Protein AF-A0A0R3WKI4-F1 (afdb_monomer)

Structure (mmCIF, N/CA/C/O backbone):
data_AF-A0A0R3WKI4-F1
#
_entry.id   AF-A0A0R3WKI4-F1
#
loop_
_atom_site.group_PDB
_atom_site.id
_atom_site.type_symbol
_atom_site.label_atom_id
_atom_site.label_alt_id
_atom_site.label_comp_id
_atom_site.label_asym_id
_atom_site.label_entity_id
_atom_site.label_seq_id
_atom_site.pdbx_PDB_ins_code
_atom_site.Cartn_x
_atom_site.Cartn_y
_atom_site.Cartn_z
_atom_site.occupancy
_atom_site.B_iso_or_equiv
_atom_site.auth_seq_id
_atom_site.auth_comp_id
_atom_site.auth_asym_id
_atom_site.auth_atom_id
_atom_site.pdbx_PDB_model_num
ATOM 1 N N . MET A 1 1 ? 12.499 4.761 34.530 1.00 41.19 1 MET A N 1
ATOM 2 C CA . MET A 1 1 ? 12.159 3.428 33.984 1.00 41.19 1 MET A CA 1
ATOM 3 C C . MET A 1 1 ? 11.761 3.543 32.509 1.00 41.19 1 MET A C 1
ATOM 5 O O . MET A 1 1 ? 10.596 3.392 32.180 1.00 41.19 1 MET A O 1
ATOM 9 N N . THR A 1 2 ? 12.726 3.794 31.623 1.00 44.88 2 THR A N 1
ATOM 10 C CA . THR A 1 2 ? 12.622 3.5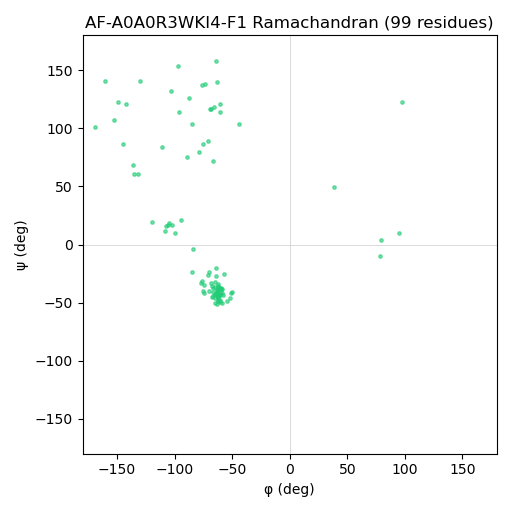41 30.173 1.00 44.88 2 THR A CA 1
ATOM 11 C C . THR A 1 2 ? 14.010 3.111 29.718 1.00 44.88 2 THR A C 1
ATOM 13 O O . THR A 1 2 ? 14.866 3.928 29.392 1.00 44.88 2 THR A O 1
ATOM 16 N N . THR A 1 3 ? 14.290 1.817 29.838 1.00 47.28 3 THR A N 1
ATOM 17 C CA . THR A 1 3 ? 15.514 1.220 29.307 1.00 47.28 3 THR A CA 1
ATOM 18 C C . THR A 1 3 ? 15.356 1.103 27.796 1.00 47.28 3 THR A C 1
ATOM 20 O O . THR A 1 3 ? 14.902 0.071 27.296 1.00 47.28 3 THR A O 1
ATOM 23 N N . ASP A 1 4 ? 15.701 2.169 27.076 1.00 45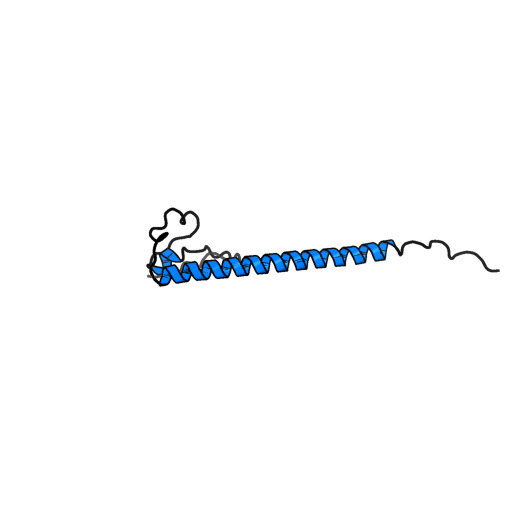.34 4 ASP A N 1
ATOM 24 C CA . ASP A 1 4 ? 15.888 2.106 25.630 1.00 45.34 4 ASP A CA 1
ATOM 25 C C . ASP A 1 4 ? 17.163 1.313 25.358 1.00 45.34 4 ASP A C 1
ATOM 27 O O . ASP A 1 4 ? 18.283 1.816 25.304 1.00 45.34 4 ASP A O 1
ATOM 31 N N . THR A 1 5 ? 16.953 0.009 25.243 1.00 54.75 5 THR A N 1
ATOM 32 C CA . THR A 1 5 ? 17.896 -0.990 24.763 1.00 54.75 5 THR A CA 1
ATOM 33 C C . THR A 1 5 ? 18.174 -0.749 23.278 1.00 54.75 5 THR A C 1
ATOM 35 O O . THR A 1 5 ? 17.759 -1.507 22.409 1.00 54.75 5 THR A O 1
ATOM 38 N N . ASN A 1 6 ? 18.913 0.317 22.973 1.00 52.69 6 ASN A N 1
ATOM 39 C CA . ASN A 1 6 ? 19.647 0.440 21.717 1.00 52.69 6 ASN A CA 1
ATOM 40 C C . ASN A 1 6 ? 21.039 -0.171 21.909 1.00 52.69 6 ASN A C 1
ATOM 42 O O . ASN A 1 6 ? 22.034 0.526 22.073 1.00 52.69 6 ASN A O 1
ATOM 46 N N . PHE A 1 7 ? 21.081 -1.503 21.924 1.00 56.31 7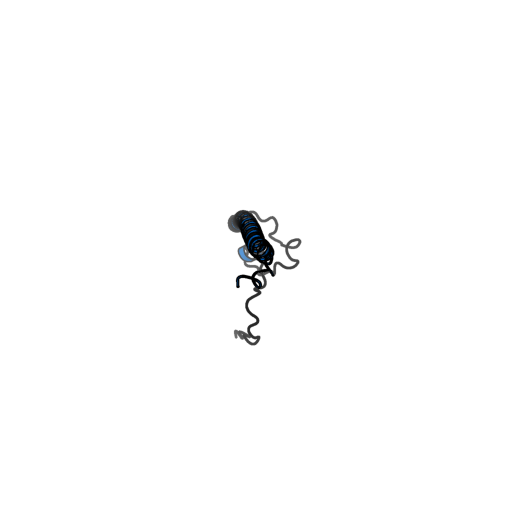 PHE A N 1
ATOM 47 C CA . PHE A 1 7 ? 22.307 -2.300 21.865 1.00 56.31 7 PHE A CA 1
ATOM 48 C C . PHE A 1 7 ? 22.108 -3.454 20.867 1.00 56.31 7 PHE A C 1
ATOM 50 O O . PHE A 1 7 ? 22.111 -4.625 21.233 1.00 56.31 7 PHE A O 1
ATOM 57 N N . TYR A 1 8 ? 21.847 -3.127 19.596 1.00 60.38 8 TYR A N 1
ATOM 58 C CA . TYR A 1 8 ? 22.066 -4.056 18.480 1.00 60.38 8 TYR A CA 1
ATOM 59 C C . TYR A 1 8 ? 22.433 -3.260 17.214 1.00 60.38 8 TYR A C 1
ATOM 61 O O . TYR A 1 8 ? 21.669 -2.371 16.832 1.00 60.38 8 TYR A O 1
ATOM 69 N N . PRO A 1 9 ? 23.591 -3.528 16.585 1.00 62.16 9 PRO A N 1
ATOM 70 C CA . PRO A 1 9 ? 24.228 -2.614 15.647 1.00 62.16 9 PRO A CA 1
ATOM 71 C C . PRO A 1 9 ? 23.705 -2.808 14.216 1.00 62.16 9 PRO A C 1
ATOM 73 O O . PRO A 1 9 ? 23.695 -3.912 13.679 1.00 62.16 9 PRO A O 1
ATOM 76 N N . ASP A 1 10 ? 23.238 -1.719 13.614 1.00 60.62 10 ASP A N 1
ATOM 77 C CA . ASP A 1 10 ? 23.637 -1.230 12.285 1.00 60.62 10 ASP A CA 1
ATOM 78 C C . ASP A 1 10 ? 23.912 -2.225 11.140 1.00 60.62 10 ASP A C 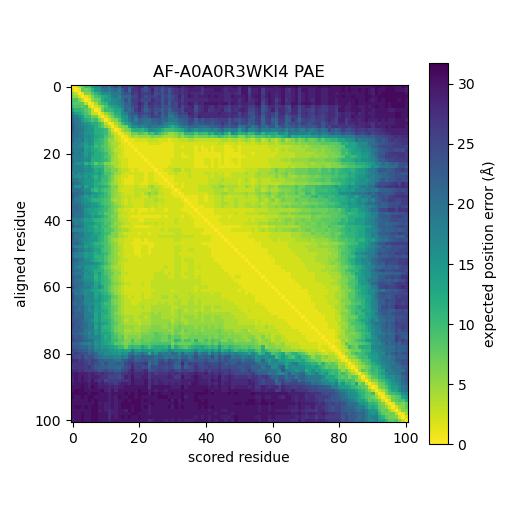1
ATOM 80 O O . ASP A 1 10 ? 24.839 -2.066 10.348 1.00 60.62 10 ASP A O 1
ATOM 84 N N . LEU A 1 11 ? 22.996 -3.168 10.920 1.00 67.19 11 LEU A N 1
ATOM 85 C CA . LEU A 1 11 ? 22.670 -3.605 9.561 1.00 67.19 11 LEU A CA 1
ATOM 86 C C . LEU A 1 11 ? 21.621 -2.641 9.006 1.00 67.19 11 LEU A C 1
ATOM 88 O O . LEU A 1 11 ? 20.451 -2.689 9.390 1.00 67.19 11 LEU A O 1
ATOM 92 N N . VAL A 1 12 ? 22.048 -1.738 8.127 1.00 58.69 12 VAL A N 1
ATOM 93 C CA . VAL A 1 12 ? 21.230 -0.690 7.506 1.00 58.69 12 VAL A CA 1
ATOM 94 C C . VAL A 1 12 ? 19.863 -1.224 7.038 1.00 58.69 12 VAL A C 1
ATOM 96 O O . VAL A 1 12 ? 19.711 -1.844 5.989 1.00 58.69 12 VAL A O 1
ATOM 99 N N . GLY A 1 13 ? 18.829 -0.908 7.820 1.00 65.44 13 GLY A N 1
ATOM 100 C CA . GLY A 1 13 ? 17.622 -0.287 7.281 1.00 65.44 13 GLY A CA 1
ATOM 101 C C . GLY A 1 13 ? 16.425 -1.156 6.892 1.00 65.44 13 GLY A C 1
ATOM 102 O O . GLY A 1 13 ? 15.477 -0.596 6.341 1.00 65.44 13 GLY A O 1
ATOM 103 N N . VAL A 1 14 ? 16.354 -2.457 7.195 1.00 65.94 14 VAL A N 1
ATOM 104 C CA . VAL A 1 14 ? 15.097 -3.210 6.977 1.00 65.94 14 VAL A CA 1
ATOM 105 C C . VAL A 1 14 ? 14.115 -2.918 8.113 1.00 65.94 14 VAL A C 1
ATOM 107 O O . VAL A 1 14 ? 13.946 -3.694 9.057 1.00 65.94 14 VAL A O 1
ATOM 110 N N . ARG A 1 15 ? 13.442 -1.763 8.044 1.00 79.25 15 ARG A N 1
ATOM 111 C CA . ARG A 1 15 ? 12.363 -1.450 8.986 1.00 79.25 15 ARG A CA 1
ATOM 112 C C . ARG A 1 15 ? 11.267 -2.501 8.853 1.00 79.25 15 ARG A C 1
ATOM 114 O O . ARG A 1 15 ? 10.669 -2.656 7.793 1.00 79.25 15 ARG A O 1
ATOM 121 N N . LYS A 1 16 ? 10.974 -3.202 9.950 1.00 84.31 16 LYS A N 1
ATOM 122 C CA . LYS A 1 16 ? 9.847 -4.138 10.023 1.00 84.31 16 LYS A CA 1
ATOM 123 C C . LYS A 1 16 ? 8.536 -3.337 9.895 1.00 84.31 16 LYS A C 1
ATOM 125 O O . LYS A 1 16 ? 8.275 -2.470 10.732 1.00 84.31 16 LYS A O 1
ATOM 130 N N . PRO A 1 17 ? 7.708 -3.565 8.861 1.00 92.31 17 PRO A N 1
ATOM 131 C CA . PRO A 1 17 ? 6.506 -2.764 8.663 1.00 92.31 17 PRO A CA 1
ATOM 132 C C . PRO A 1 17 ? 5.408 -3.111 9.680 1.00 92.31 17 PRO A C 1
ATOM 134 O O . PRO A 1 17 ? 5.137 -4.280 9.976 1.00 92.31 17 PRO A O 1
ATOM 137 N N . LYS A 1 18 ? 4.744 -2.071 10.194 1.00 95.00 18 LYS A N 1
ATOM 138 C CA . LYS A 1 18 ? 3.597 -2.172 11.110 1.00 95.00 18 LYS A CA 1
ATOM 139 C C . LYS A 1 18 ? 2.284 -2.049 10.329 1.00 95.00 18 LYS A C 1
ATOM 141 O O . LYS A 1 18 ? 2.240 -1.424 9.270 1.00 95.00 18 LYS A O 1
ATOM 146 N N . CYS A 1 19 ? 1.203 -2.622 10.846 1.00 96.25 19 CYS A N 1
ATOM 147 C CA . CYS A 1 19 ? -0.125 -2.514 10.256 1.00 96.25 19 CYS A CA 1
ATOM 148 C C . CYS A 1 19 ? -0.664 -1.085 10.394 1.00 96.25 19 CYS A C 1
ATOM 150 O O . CYS A 1 19 ? -0.890 -0.601 11.503 1.00 96.25 19 CYS A O 1
ATOM 152 N N . ALA A 1 20 ? -0.895 -0.416 9.262 1.00 96.31 20 ALA A N 1
ATOM 153 C CA . ALA A 1 20 ? -1.413 0.951 9.243 1.00 96.31 20 ALA A CA 1
ATOM 154 C C . ALA A 1 20 ? -2.820 1.053 9.858 1.00 96.31 20 ALA A C 1
ATOM 156 O O . ALA A 1 20 ? -3.073 1.983 10.615 1.00 96.31 20 ALA A O 1
ATOM 157 N N . ARG A 1 21 ? -3.695 0.069 9.599 1.00 97.19 21 ARG A N 1
ATOM 158 C CA . ARG A 1 21 ? -5.057 0.032 10.158 1.00 97.19 21 ARG A CA 1
ATOM 159 C C . ARG A 1 21 ? -5.039 -0.075 11.682 1.00 97.19 21 ARG A C 1
ATOM 161 O O . ARG A 1 21 ? -5.633 0.762 12.339 1.00 97.19 21 ARG A O 1
ATOM 168 N N . CYS A 1 22 ? -4.296 -1.025 12.256 1.00 97.38 22 CYS A N 1
ATOM 169 C CA . CYS A 1 22 ? -4.173 -1.130 13.717 1.00 97.38 22 CYS A CA 1
ATOM 170 C C . CYS A 1 22 ? -3.606 0.141 14.345 1.00 97.38 22 CYS A C 1
ATOM 172 O O . CYS A 1 22 ? -4.135 0.608 15.350 1.00 97.38 22 CYS A O 1
ATOM 174 N N . ARG A 1 23 ? -2.585 0.736 13.714 1.00 97.31 23 ARG A N 1
ATOM 175 C CA . ARG A 1 23 ? -1.967 1.968 14.210 1.00 97.31 23 ARG A CA 1
ATOM 176 C C . ARG A 1 23 ? -2.962 3.130 14.274 1.00 97.31 23 ARG A C 1
ATOM 178 O O . ARG A 1 23 ? -2.905 3.893 15.228 1.00 97.31 23 ARG A O 1
ATOM 185 N N . ASN A 1 24 ? -3.882 3.240 13.314 1.00 97.44 24 ASN A N 1
ATOM 186 C CA . ASN A 1 24 ? -4.934 4.265 13.331 1.00 97.44 24 ASN A CA 1
ATOM 187 C C . ASN A 1 24 ? -5.911 4.113 14.512 1.00 97.44 24 ASN A C 1
ATOM 189 O O . ASN A 1 24 ? -6.573 5.078 14.871 1.00 97.44 24 ASN A O 1
ATOM 193 N N . HIS A 1 25 ? -5.988 2.925 15.115 1.00 97.88 25 HIS A N 1
ATOM 194 C CA . HIS A 1 25 ? -6.815 2.627 16.288 1.00 97.88 25 HIS A CA 1
ATOM 195 C C . HIS A 1 25 ? -5.989 2.483 17.579 1.00 97.88 25 HIS A C 1
ATOM 197 O O . HIS A 1 25 ? -6.457 1.898 18.549 1.00 97.88 25 HIS A O 1
ATOM 203 N N . GLY A 1 26 ? -4.742 2.969 17.591 1.00 96.81 26 GLY A N 1
ATOM 204 C CA . GLY A 1 26 ? -3.875 2.951 18.776 1.00 96.81 26 GLY A CA 1
ATOM 205 C C . GLY A 1 26 ? -3.195 1.609 19.073 1.00 96.81 26 GLY A C 1
ATOM 206 O O . GLY A 1 26 ? -2.468 1.500 20.055 1.00 96.81 26 GLY A O 1
ATOM 207 N N . ILE A 1 27 ? -3.368 0.593 18.223 1.00 96.00 27 ILE A N 1
ATOM 208 C CA . ILE A 1 27 ? -2.792 -0.744 18.425 1.00 96.00 27 ILE A CA 1
ATOM 209 C C . ILE A 1 27 ? -1.577 -0.940 17.518 1.00 96.00 27 ILE A C 1
ATOM 211 O O . ILE A 1 27 ? -1.623 -0.719 16.306 1.00 96.00 27 ILE A O 1
ATOM 215 N N . ILE A 1 28 ? -0.472 -1.422 18.082 1.00 94.62 28 ILE A N 1
ATOM 216 C CA . ILE A 1 28 ? 0.731 -1.743 17.313 1.00 94.62 28 ILE A CA 1
ATOM 217 C C . ILE A 1 28 ? 0.730 -3.233 16.979 1.00 94.62 28 ILE A C 1
ATOM 219 O O . ILE A 1 28 ? 0.880 -4.078 17.853 1.00 94.62 28 ILE A O 1
ATOM 223 N N . ALA A 1 29 ? 0.608 -3.553 15.692 1.00 94.50 29 ALA A N 1
ATOM 224 C CA . ALA A 1 29 ? 0.729 -4.916 15.183 1.00 94.50 29 ALA A CA 1
ATOM 225 C C . ALA A 1 29 ? 1.704 -4.961 14.004 1.00 94.50 29 ALA A C 1
ATOM 227 O O . ALA A 1 29 ? 1.710 -4.066 13.155 1.00 94.50 29 ALA A O 1
ATOM 228 N N . TRP A 1 30 ? 2.521 -6.007 13.920 1.00 94.56 30 TRP A N 1
ATOM 229 C CA . TRP A 1 30 ? 3.403 -6.247 12.776 1.00 94.56 30 TRP A CA 1
ATOM 230 C C . TRP A 1 30 ? 2.596 -6.783 11.596 1.00 94.56 30 TRP A C 1
ATOM 232 O O . TRP A 1 30 ? 1.744 -7.639 11.782 1.00 94.56 30 TRP A O 1
ATOM 242 N N . ILE A 1 31 ? 2.845 -6.311 10.370 1.00 94.00 31 ILE A N 1
ATOM 243 C CA . ILE A 1 31 ? 2.019 -6.713 9.212 1.00 94.00 31 ILE A CA 1
ATOM 244 C C . ILE A 1 31 ? 2.255 -8.180 8.795 1.00 94.00 31 ILE A C 1
ATOM 246 O O . ILE A 1 31 ? 1.365 -8.812 8.218 1.00 94.00 31 ILE A O 1
ATOM 250 N N . LYS A 1 32 ? 3.443 -8.736 9.084 1.00 93.38 32 LYS A N 1
ATOM 251 C CA . LYS A 1 32 ? 3.817 -10.111 8.717 1.00 93.38 32 LYS A C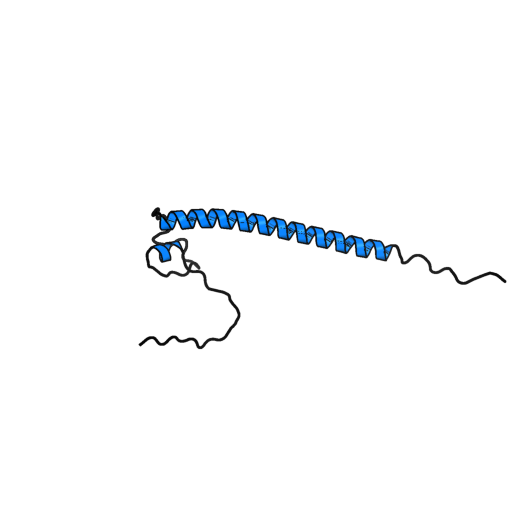A 1
ATOM 252 C C . LYS A 1 32 ? 2.851 -11.096 9.391 1.00 93.38 32 LYS A C 1
ATOM 254 O O . LYS A 1 32 ? 2.810 -11.176 10.610 1.00 93.38 32 LYS A O 1
ATOM 259 N N . GLY A 1 33 ? 2.049 -11.809 8.595 1.00 93.25 33 GLY A N 1
ATOM 260 C CA . GLY A 1 33 ? 1.032 -12.760 9.077 1.00 93.25 33 GLY A CA 1
ATOM 261 C C . GLY A 1 33 ? -0.277 -12.137 9.590 1.00 93.25 33 GLY A C 1
ATOM 262 O O . GLY A 1 33 ? -1.261 -12.846 9.770 1.00 93.25 33 GLY A O 1
ATOM 263 N N . HIS A 1 34 ? -0.341 -10.815 9.752 1.00 95.12 34 HIS A N 1
ATOM 264 C CA . HIS A 1 34 ? -1.447 -10.137 10.432 1.00 95.12 34 HIS A CA 1
ATOM 265 C C . HIS A 1 34 ? -2.664 -9.831 9.542 1.00 95.12 34 HIS A C 1
ATOM 267 O O . HIS A 1 34 ? -3.775 -9.717 10.047 1.00 95.12 34 HIS A O 1
ATOM 273 N N . LYS A 1 35 ? -2.500 -9.727 8.213 1.00 91.75 35 LYS A N 1
ATOM 274 C CA . LYS A 1 35 ? -3.557 -9.252 7.288 1.00 91.75 35 LYS A CA 1
ATOM 275 C C . LYS A 1 35 ? -4.917 -9.948 7.464 1.00 91.75 35 LYS A C 1
ATOM 277 O O . LYS A 1 35 ? -5.945 -9.283 7.384 1.00 91.75 35 LYS A O 1
ATOM 282 N N . ARG A 1 36 ? -4.936 -11.270 7.675 1.00 94.69 36 ARG A N 1
ATOM 283 C CA . ARG A 1 36 ? -6.179 -12.058 7.808 1.00 94.69 36 ARG A CA 1
ATOM 284 C C . ARG A 1 36 ? -6.849 -11.896 9.174 1.00 94.69 36 ARG A C 1
ATOM 286 O O . ARG A 1 36 ? -8.073 -11.895 9.222 1.00 94.69 36 ARG A O 1
ATOM 293 N N . PHE A 1 37 ? -6.051 -11.706 10.223 1.00 95.19 37 PHE A N 1
ATOM 294 C CA . PHE A 1 37 ? -6.472 -11.624 11.627 1.00 95.19 37 PHE A CA 1
ATOM 295 C C . PHE A 1 37 ? -6.578 -10.179 12.137 1.00 95.19 37 PHE A C 1
ATOM 297 O O . PHE A 1 37 ? -6.687 -9.935 13.335 1.00 95.19 37 PHE A O 1
ATOM 304 N N . CYS A 1 38 ? -6.486 -9.194 11.243 1.00 96.25 38 CYS A N 1
ATOM 305 C CA . CYS A 1 38 ? -6.580 -7.793 11.615 1.00 96.25 38 CYS A CA 1
ATOM 306 C C . CYS A 1 38 ? -8.008 -7.473 12.073 1.00 96.25 38 CYS A C 1
ATOM 308 O O . CYS A 1 38 ? -8.933 -7.510 11.264 1.00 96.25 38 CYS A O 1
ATOM 310 N N . ALA A 1 39 ? -8.168 -7.083 13.339 1.00 96.38 39 ALA A N 1
ATOM 311 C CA . ALA A 1 39 ? -9.455 -6.658 13.899 1.00 96.38 39 ALA A CA 1
ATOM 312 C C . ALA A 1 39 ? -10.089 -5.481 13.129 1.00 96.38 39 ALA A C 1
ATOM 314 O O . ALA A 1 39 ? -11.304 -5.328 13.102 1.00 96.38 39 ALA A O 1
ATOM 315 N N . PHE A 1 40 ? -9.267 -4.673 12.450 1.00 97.12 40 PHE A N 1
ATOM 316 C CA . PHE A 1 40 ? -9.695 -3.493 11.693 1.00 97.12 40 PHE A CA 1
ATOM 317 C C . PHE A 1 40 ? -9.628 -3.688 10.174 1.00 97.12 40 PHE A C 1
ATOM 319 O O . PHE A 1 40 ? -9.644 -2.702 9.429 1.00 97.12 40 PHE A O 1
ATOM 326 N N . ARG A 1 41 ? -9.522 -4.938 9.695 1.00 95.44 41 ARG A N 1
ATOM 327 C CA . ARG A 1 41 ? -9.402 -5.271 8.262 1.00 95.44 41 ARG A CA 1
ATOM 328 C C . ARG A 1 41 ? -10.489 -4.603 7.425 1.00 95.44 41 ARG A C 1
ATOM 330 O O . ARG A 1 41 ? -10.177 -4.043 6.378 1.00 95.44 41 ARG A O 1
ATOM 337 N N . ASP A 1 42 ? -11.709 -4.605 7.952 1.00 95.94 42 ASP A N 1
ATOM 338 C CA . ASP A 1 42 ? -12.915 -4.141 7.267 1.00 95.94 42 ASP A CA 1
ATOM 339 C C . ASP A 1 42 ? -13.430 -2.799 7.837 1.00 95.94 42 ASP A C 1
ATOM 341 O O . ASP A 1 42 ? -14.517 -2.340 7.496 1.00 95.94 42 ASP A O 1
ATOM 345 N N . CYS A 1 43 ? -12.631 -2.125 8.679 1.00 97.38 43 CYS A N 1
ATOM 346 C CA . CYS A 1 43 ? -12.971 -0.812 9.231 1.00 97.38 43 CYS A CA 1
ATOM 347 C C . CYS A 1 43 ? -13.087 0.258 8.128 1.00 97.38 43 CYS A C 1
ATOM 349 O O . CYS A 1 43 ? -12.252 0.306 7.214 1.00 97.38 43 CYS A O 1
ATOM 351 N N . ARG A 1 44 ? -14.094 1.135 8.259 1.00 97.50 44 ARG A N 1
ATOM 352 C CA . ARG A 1 44 ? -14.433 2.224 7.325 1.00 97.50 44 ARG A CA 1
ATOM 353 C C . ARG A 1 44 ? -14.375 3.628 7.947 1.00 97.50 44 ARG A C 1
ATOM 355 O O . ARG A 1 44 ? -14.970 4.549 7.404 1.00 97.50 44 ARG A O 1
ATOM 362 N N . CYS A 1 45 ? -13.680 3.812 9.073 1.00 98.19 45 CYS A N 1
ATOM 363 C CA . CYS A 1 45 ? -13.446 5.161 9.598 1.00 98.19 45 CYS A CA 1
ATOM 364 C C . CYS A 1 45 ? -12.583 5.985 8.627 1.00 98.19 45 CYS A C 1
ATOM 366 O O . CYS A 1 45 ? -11.815 5.420 7.841 1.00 98.19 45 CYS A O 1
ATOM 368 N N . GLU A 1 46 ? -12.656 7.312 8.719 1.00 97.94 46 GLU A N 1
ATOM 369 C CA . GLU A 1 46 ? -11.947 8.235 7.820 1.00 97.94 46 GLU A CA 1
ATOM 370 C C . GLU A 1 46 ? -10.446 7.927 7.722 1.00 97.94 46 GLU A C 1
ATOM 372 O O . GLU A 1 46 ? -9.899 7.785 6.630 1.00 97.94 46 GLU A O 1
ATOM 377 N N . GLN A 1 47 ? -9.786 7.697 8.862 1.00 97.56 47 GLN A N 1
ATOM 378 C CA . GLN A 1 47 ? -8.359 7.364 8.914 1.00 97.56 47 GLN A CA 1
ATOM 379 C C . GLN A 1 47 ? -8.026 6.073 8.147 1.00 97.56 47 GLN A C 1
ATOM 381 O O . GLN A 1 47 ? -6.994 5.979 7.478 1.00 97.56 47 GLN A O 1
ATOM 386 N N . CYS A 1 48 ? -8.886 5.055 8.229 1.00 97.75 48 CYS A N 1
ATOM 387 C CA . CYS A 1 48 ? -8.704 3.793 7.512 1.00 97.75 48 CYS A CA 1
ATOM 388 C C . CYS A 1 48 ? -9.013 3.924 6.015 1.00 97.75 48 CYS A C 1
ATOM 390 O O . CYS A 1 48 ? -8.309 3.312 5.210 1.00 97.75 48 CYS A O 1
ATOM 392 N N . LEU A 1 49 ? -9.991 4.748 5.627 1.00 97.94 49 LEU A N 1
ATOM 393 C CA . LEU A 1 49 ? -10.258 5.064 4.220 1.00 97.94 49 LEU A CA 1
ATOM 394 C C . LEU A 1 49 ? -9.066 5.785 3.571 1.00 97.94 49 LEU A C 1
ATOM 396 O O . LEU A 1 49 ? -8.636 5.396 2.486 1.00 97.94 49 LEU A O 1
ATOM 400 N N . LEU A 1 50 ? -8.444 6.736 4.276 1.00 97.50 50 LEU A N 1
ATOM 401 C CA . LEU A 1 50 ? -7.223 7.411 3.813 1.00 97.50 50 LEU A CA 1
ATOM 402 C C . LEU A 1 50 ? -6.058 6.436 3.583 1.00 97.50 50 LEU A C 1
ATOM 404 O O . LEU A 1 50 ? -5.280 6.601 2.642 1.00 97.50 50 LEU A O 1
ATOM 408 N N . VAL A 1 51 ? -5.917 5.406 4.424 1.00 96.56 51 VAL A N 1
ATOM 409 C CA . VAL A 1 51 ? -4.901 4.357 4.228 1.00 96.56 51 VAL A CA 1
ATOM 410 C C . VAL A 1 51 ? -5.169 3.559 2.954 1.00 96.56 51 VAL A C 1
ATOM 412 O O . VAL A 1 51 ? -4.221 3.277 2.222 1.00 96.56 51 VAL A O 1
ATOM 415 N N . VAL A 1 52 ? -6.428 3.204 2.682 1.00 96.69 52 VAL A N 1
ATOM 416 C CA . VAL A 1 52 ? -6.808 2.476 1.461 1.00 96.69 52 VAL A CA 1
ATOM 417 C C . VAL A 1 52 ? -6.484 3.303 0.223 1.00 96.69 52 VAL A C 1
ATOM 419 O O . VAL A 1 52 ? -5.815 2.805 -0.682 1.00 96.69 52 VAL A O 1
ATOM 422 N N . GLU A 1 53 ? -6.879 4.574 0.213 1.00 97.81 53 GLU A N 1
ATOM 423 C CA . GLU A 1 53 ? -6.633 5.441 -0.937 1.00 97.81 53 GLU A CA 1
ATOM 424 C C . GLU A 1 53 ? -5.133 5.667 -1.165 1.00 97.81 53 GLU A C 1
ATOM 426 O O . GLU A 1 53 ? -4.629 5.520 -2.280 1.00 97.81 53 GLU A O 1
ATOM 431 N N . ARG A 1 54 ? -4.366 5.890 -0.091 1.00 97.94 54 ARG A N 1
ATOM 432 C CA . ARG A 1 54 ? -2.902 5.977 -0.173 1.00 97.94 54 ARG A CA 1
ATOM 433 C C . ARG A 1 54 ? -2.283 4.708 -0.760 1.00 97.94 54 ARG A C 1
ATOM 435 O O . ARG A 1 54 ? -1.383 4.803 -1.589 1.00 97.94 54 ARG A O 1
ATOM 442 N N . GLN A 1 55 ? -2.737 3.526 -0.343 1.00 96.56 55 GLN A N 1
ATOM 443 C CA . GLN A 1 55 ? -2.235 2.255 -0.875 1.00 96.56 55 GLN A CA 1
ATOM 444 C C . GLN A 1 55 ? -2.534 2.104 -2.368 1.00 96.56 55 GLN A C 1
ATOM 446 O O . GLN A 1 55 ? -1.665 1.641 -3.106 1.00 96.56 55 GLN A O 1
ATOM 451 N N . ARG A 1 56 ? -3.716 2.538 -2.821 1.00 98.19 56 ARG A N 1
ATOM 452 C CA . ARG A 1 56 ? -4.089 2.552 -4.241 1.00 98.19 56 ARG A CA 1
ATOM 453 C C . ARG A 1 56 ? -3.137 3.430 -5.056 1.00 98.19 56 ARG A C 1
ATOM 455 O O . ARG A 1 56 ? -2.583 2.968 -6.053 1.00 98.19 56 ARG A O 1
ATOM 462 N N . ILE A 1 57 ? -2.894 4.658 -4.596 1.00 98.12 57 ILE A N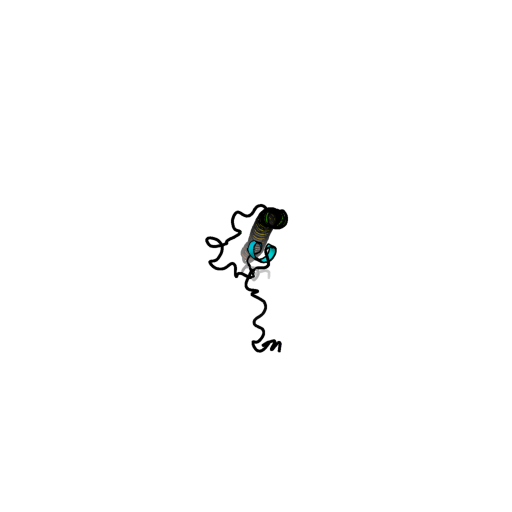 1
ATOM 463 C CA . ILE A 1 57 ? -1.978 5.604 -5.250 1.00 98.12 57 ILE A CA 1
ATOM 464 C C . ILE A 1 57 ? -0.550 5.046 -5.275 1.00 98.12 57 ILE A C 1
ATOM 466 O O . ILE A 1 57 ? 0.082 5.016 -6.330 1.00 98.12 57 ILE A O 1
ATOM 470 N N . MET A 1 58 ? -0.050 4.540 -4.144 1.00 97.88 58 MET A N 1
ATOM 471 C CA . MET A 1 58 ? 1.295 3.962 -4.070 1.00 97.88 58 MET A CA 1
ATOM 472 C C . MET A 1 58 ? 1.448 2.742 -4.982 1.00 97.88 58 MET A C 1
ATOM 474 O O . MET A 1 58 ? 2.484 2.600 -5.624 1.00 97.88 58 MET A O 1
ATOM 478 N N . ALA A 1 59 ? 0.437 1.874 -5.080 1.00 98.00 59 ALA A N 1
ATOM 479 C CA . ALA A 1 59 ? 0.470 0.730 -5.988 1.00 98.00 59 ALA A CA 1
ATOM 480 C C . ALA A 1 59 ? 0.591 1.179 -7.453 1.00 98.00 59 ALA A C 1
ATOM 482 O O . ALA A 1 59 ? 1.424 0.645 -8.187 1.00 98.00 59 ALA A O 1
ATOM 483 N N . ALA A 1 60 ? -0.172 2.201 -7.856 1.00 97.88 60 ALA A N 1
ATOM 484 C CA . ALA A 1 60 ? -0.084 2.778 -9.196 1.00 97.88 60 ALA A CA 1
ATOM 485 C C . ALA A 1 60 ? 1.300 3.396 -9.467 1.00 97.88 60 ALA A C 1
ATOM 487 O O . ALA A 1 60 ? 1.909 3.122 -10.502 1.00 97.88 60 ALA A O 1
ATOM 488 N N . GLN A 1 61 ? 1.835 4.164 -8.514 1.00 98.50 61 GLN A N 1
ATOM 489 C CA . GLN A 1 61 ? 3.168 4.764 -8.616 1.00 98.50 61 GLN A CA 1
ATOM 490 C C . GLN A 1 61 ? 4.278 3.708 -8.700 1.00 98.50 61 GLN A C 1
ATOM 492 O O . GLN A 1 61 ? 5.176 3.817 -9.533 1.00 98.50 61 GLN A O 1
ATOM 497 N N . VAL A 1 62 ? 4.215 2.659 -7.874 1.00 98.38 62 VAL A N 1
ATOM 498 C CA . VAL A 1 62 ? 5.178 1.548 -7.906 1.00 98.38 62 VAL A CA 1
ATOM 499 C C . VAL A 1 62 ? 5.107 0.810 -9.240 1.00 98.38 62 VAL A C 1
ATOM 501 O O . VAL A 1 62 ? 6.150 0.476 -9.797 1.00 98.38 62 VAL A O 1
ATOM 504 N N . ALA A 1 63 ? 3.907 0.578 -9.777 1.00 98.00 63 ALA A N 1
ATOM 505 C CA . ALA A 1 63 ? 3.742 -0.045 -11.086 1.00 98.00 63 ALA A CA 1
ATOM 506 C C . ALA A 1 63 ? 4.365 0.806 -12.201 1.00 98.00 63 ALA A C 1
ATOM 508 O O . ALA A 1 63 ? 5.109 0.273 -13.020 1.00 98.00 63 ALA A O 1
ATOM 509 N N . LEU A 1 64 ? 4.123 2.122 -12.199 1.00 98.19 64 LEU A N 1
ATOM 510 C CA . LEU A 1 64 ? 4.736 3.043 -13.157 1.00 98.19 64 LEU A CA 1
ATOM 511 C C . LEU A 1 64 ? 6.264 3.013 -13.068 1.00 98.19 64 LEU A C 1
ATOM 513 O O . LEU A 1 64 ? 6.933 2.798 -14.073 1.00 98.19 64 LEU A O 1
ATOM 517 N N . LYS A 1 65 ? 6.819 3.146 -11.859 1.00 98.19 65 LYS A N 1
ATOM 518 C CA . LYS A 1 65 ? 8.272 3.158 -11.654 1.00 98.19 65 LYS A CA 1
ATOM 519 C C . LYS A 1 65 ? 8.936 1.846 -12.078 1.00 98.19 65 LYS A C 1
ATOM 521 O O . LYS A 1 65 ? 10.041 1.863 -12.605 1.00 98.19 65 LYS A O 1
ATOM 526 N N . ARG A 1 66 ? 8.267 0.708 -11.862 1.00 98.00 66 ARG A N 1
ATOM 527 C CA . ARG A 1 66 ? 8.752 -0.605 -12.316 1.00 98.00 66 ARG A CA 1
ATOM 528 C C . ARG A 1 66 ? 8.772 -0.723 -13.838 1.00 98.00 66 ARG A C 1
ATOM 530 O O . ARG A 1 66 ? 9.705 -1.327 -14.351 1.00 98.00 66 ARG A O 1
ATOM 537 N N . ARG A 1 67 ? 7.781 -0.158 -14.538 1.00 97.38 67 ARG A N 1
ATOM 538 C CA . ARG A 1 67 ? 7.784 -0.109 -16.009 1.00 97.38 67 ARG A CA 1
ATOM 539 C C . ARG A 1 67 ? 8.936 0.742 -16.528 1.00 97.38 67 ARG A C 1
ATOM 541 O O . ARG A 1 67 ? 9.735 0.219 -17.289 1.00 97.38 67 ARG A O 1
ATOM 548 N N . GLN A 1 68 ? 9.088 1.965 -16.012 1.00 97.44 68 GLN A N 1
ATOM 549 C CA . GLN A 1 68 ? 10.192 2.851 -16.399 1.00 97.44 68 GLN A CA 1
ATOM 550 C C . GLN A 1 68 ? 11.552 2.169 -16.206 1.00 97.44 68 GLN A C 1
ATOM 552 O O . GLN A 1 68 ? 12.351 2.106 -17.126 1.00 97.44 68 GLN A O 1
ATOM 557 N N . ALA A 1 69 ? 11.782 1.560 -15.038 1.00 97.38 69 ALA A N 1
ATOM 558 C CA . ALA A 1 69 ? 13.035 0.857 -14.775 1.00 97.38 69 ALA A CA 1
ATOM 559 C C . ALA A 1 69 ? 13.268 -0.334 -15.725 1.00 97.38 69 ALA A C 1
ATOM 561 O O . ALA A 1 69 ? 14.408 -0.628 -16.069 1.00 97.38 69 ALA A O 1
ATOM 562 N N . ALA A 1 70 ? 12.212 -1.039 -16.142 1.00 96.44 70 ALA A N 1
ATOM 563 C CA . ALA A 1 70 ? 12.334 -2.128 -17.107 1.00 9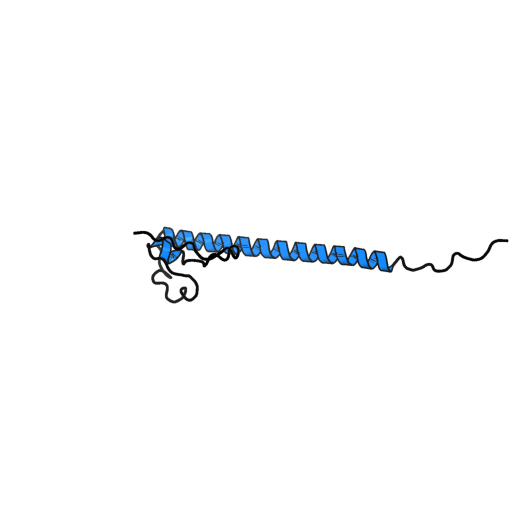6.44 70 ALA A CA 1
ATOM 564 C C . ALA A 1 70 ? 12.672 -1.612 -18.516 1.00 96.44 70 ALA A C 1
ATOM 566 O O . ALA A 1 70 ? 13.506 -2.213 -19.192 1.00 96.44 70 ALA A O 1
ATOM 567 N N . GLU A 1 71 ? 12.060 -0.502 -18.932 1.00 96.50 71 GLU A N 1
ATOM 568 C CA . GLU A 1 71 ? 12.331 0.178 -20.204 1.00 96.50 71 GLU A CA 1
ATOM 569 C C . GLU A 1 71 ? 13.763 0.731 -20.247 1.00 96.50 71 GLU A C 1
ATOM 571 O O . GLU A 1 71 ? 14.493 0.448 -21.196 1.00 96.50 71 GLU A O 1
ATOM 576 N N . ASP A 1 72 ? 14.212 1.404 -19.184 1.00 95.88 72 ASP A N 1
ATOM 577 C CA . ASP A 1 72 ? 15.577 1.933 -19.062 1.00 95.88 72 ASP A CA 1
ATOM 578 C C . ASP A 1 72 ? 16.624 0.805 -19.138 1.00 95.88 72 ASP A C 1
ATOM 580 O O . ASP A 1 72 ? 17.630 0.910 -19.843 1.00 95.88 72 ASP A O 1
ATOM 584 N N . LEU A 1 73 ? 16.372 -0.321 -18.456 1.00 95.69 73 LEU A N 1
ATOM 585 C CA . LEU A 1 73 ? 17.235 -1.505 -18.524 1.00 95.69 73 LE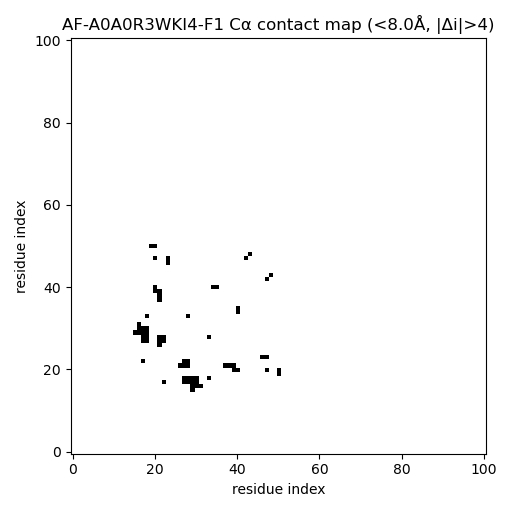U A CA 1
ATOM 586 C C . LEU A 1 73 ? 17.249 -2.135 -19.922 1.00 95.69 73 LEU A C 1
ATOM 588 O O . LEU A 1 73 ? 18.288 -2.642 -20.352 1.00 95.69 73 LEU A O 1
ATOM 592 N N . ALA A 1 74 ? 16.117 -2.139 -20.627 1.00 95.31 74 ALA A N 1
ATOM 593 C CA . ALA A 1 74 ? 16.044 -2.637 -21.996 1.00 95.31 74 ALA A CA 1
ATOM 594 C C . ALA A 1 74 ? 16.839 -1.737 -22.952 1.00 95.31 74 ALA A C 1
ATOM 596 O O . ALA A 1 74 ? 17.640 -2.251 -23.732 1.00 95.31 74 ALA A O 1
ATOM 597 N N . LEU A 1 75 ? 16.693 -0.415 -22.833 1.00 94.00 75 LEU A N 1
ATOM 598 C CA . LEU A 1 75 ? 17.438 0.565 -23.621 1.00 94.00 75 LEU A CA 1
ATOM 599 C C . LEU A 1 75 ? 18.949 0.442 -23.388 1.00 94.00 75 LEU A C 1
ATOM 601 O O . LEU A 1 75 ? 19.704 0.306 -24.348 1.00 94.00 75 LEU A O 1
ATOM 605 N N . HIS A 1 76 ? 19.390 0.358 -22.130 1.00 92.94 76 HIS A N 1
ATOM 606 C CA . HIS A 1 76 ? 20.805 0.157 -21.804 1.00 92.94 76 HIS A CA 1
ATOM 607 C C . HIS A 1 76 ? 21.365 -1.145 -22.405 1.00 92.94 76 HIS A C 1
ATOM 609 O O . HIS A 1 76 ? 22.499 -1.185 -22.879 1.00 92.94 76 HIS A O 1
ATOM 615 N N . ARG A 1 77 ? 20.578 -2.231 -22.427 1.00 93.00 77 ARG A N 1
ATOM 616 C CA . ARG A 1 77 ? 20.992 -3.489 -23.077 1.00 93.00 77 ARG A CA 1
ATOM 617 C C . ARG A 1 77 ? 21.097 -3.364 -24.594 1.00 93.00 77 ARG A C 1
ATOM 619 O O . ARG A 1 77 ? 21.955 -4.023 -25.170 1.00 93.00 77 ARG A O 1
ATOM 626 N N . LEU A 1 78 ? 20.227 -2.587 -25.239 1.00 91.00 78 LEU A N 1
ATOM 627 C CA . LEU A 1 78 ? 20.299 -2.355 -26.684 1.00 91.00 78 LEU A CA 1
ATOM 628 C C . LEU A 1 78 ? 21.557 -1.559 -27.042 1.00 91.00 78 LEU A C 1
ATOM 630 O O . LEU A 1 78 ? 22.283 -1.968 -27.942 1.00 91.00 78 LEU A O 1
ATOM 634 N N . MET A 1 79 ? 21.862 -0.506 -26.279 1.00 89.94 79 MET A N 1
ATOM 635 C CA . MET A 1 79 ? 23.077 0.296 -26.472 1.00 89.94 79 MET A CA 1
ATOM 636 C C . MET A 1 79 ? 24.353 -0.546 -26.298 1.00 89.94 79 MET A C 1
ATOM 638 O O . MET A 1 79 ? 25.246 -0.506 -27.138 1.00 89.94 79 MET A O 1
ATOM 642 N N . ALA A 1 80 ? 24.399 -1.412 -25.281 1.00 87.12 80 ALA A N 1
ATOM 643 C CA . ALA A 1 80 ? 25.536 -2.310 -25.077 1.00 87.12 80 ALA A CA 1
ATOM 644 C C . ALA A 1 80 ? 25.727 -3.340 -26.213 1.00 87.12 80 ALA A C 1
ATOM 646 O O . ALA A 1 80 ? 26.842 -3.802 -26.437 1.00 87.12 80 ALA A O 1
ATOM 647 N N . LYS A 1 81 ? 24.663 -3.722 -26.938 1.00 75.44 81 LYS A N 1
ATOM 648 C CA . LYS A 1 81 ? 24.769 -4.620 -28.104 1.00 75.44 81 LYS A CA 1
ATOM 649 C C . LYS A 1 81 ? 25.337 -3.907 -29.326 1.00 75.44 81 LYS A C 1
ATOM 651 O O . LYS A 1 81 ? 26.166 -4.492 -30.016 1.00 75.44 81 LYS A O 1
ATOM 656 N N . SER A 1 82 ? 24.938 -2.655 -29.563 1.00 69.25 82 SER A N 1
ATOM 657 C CA . SER A 1 82 ? 25.476 -1.869 -30.678 1.00 69.25 82 SER A CA 1
ATOM 658 C C . SER A 1 82 ? 26.982 -1.634 -30.553 1.00 69.25 82 SER A C 1
ATOM 660 O O . SER A 1 82 ? 27.680 -1.703 -31.561 1.00 69.25 82 SER A O 1
ATOM 662 N N . ASP A 1 83 ? 27.506 -1.458 -29.337 1.00 65.38 83 ASP A N 1
ATOM 663 C CA . ASP A 1 83 ? 28.951 -1.290 -29.116 1.00 65.38 83 ASP A CA 1
ATOM 664 C C . ASP A 1 83 ? 29.742 -2.581 -29.410 1.00 65.38 83 ASP A C 1
ATOM 666 O O . ASP A 1 83 ? 30.865 -2.538 -29.917 1.00 65.38 83 ASP A O 1
ATOM 670 N N . VAL A 1 84 ? 29.146 -3.751 -29.146 1.00 62.44 84 VAL A N 1
ATOM 671 C CA . VAL A 1 84 ? 29.750 -5.063 -29.439 1.00 62.44 84 VAL A CA 1
ATOM 672 C C . VAL A 1 84 ? 29.720 -5.373 -30.939 1.00 62.44 84 VAL A C 1
ATOM 674 O O . VAL A 1 84 ? 30.717 -5.849 -31.482 1.00 62.44 84 VAL A O 1
ATOM 677 N N . GLU A 1 85 ? 28.617 -5.070 -31.628 1.00 57.56 85 GLU A N 1
ATOM 678 C CA . GLU A 1 85 ? 28.495 -5.290 -33.077 1.00 57.56 85 GLU A CA 1
ATOM 679 C C . GLU A 1 85 ? 29.445 -4.381 -33.876 1.00 57.56 85 GLU A C 1
ATOM 681 O O . GLU A 1 85 ? 30.127 -4.854 -34.788 1.00 57.56 85 GLU A O 1
ATOM 686 N N . GLN A 1 86 ? 29.589 -3.109 -33.487 1.00 55.44 86 GLN A N 1
ATOM 687 C CA . GLN A 1 86 ? 30.532 -2.170 -34.115 1.00 55.44 86 GLN A CA 1
ATOM 688 C C . GLN A 1 86 ? 32.003 -2.588 -33.915 1.00 55.44 86 GLN A C 1
ATOM 690 O O . GLN A 1 86 ? 32.824 -2.396 -34.810 1.00 55.44 86 GLN A O 1
ATOM 695 N N . ASN A 1 87 ? 32.343 -3.222 -32.786 1.00 52.78 87 ASN A N 1
ATOM 696 C CA . ASN A 1 87 ? 33.691 -3.745 -32.536 1.00 52.78 87 ASN A CA 1
ATOM 697 C C . ASN A 1 87 ? 33.978 -5.051 -33.312 1.00 52.78 87 ASN A C 1
ATOM 699 O O . ASN A 1 87 ? 35.106 -5.283 -33.745 1.00 52.78 87 ASN A O 1
ATOM 703 N N . SER A 1 88 ? 32.958 -5.884 -33.556 1.00 53.59 88 SER A N 1
ATOM 704 C CA . SER A 1 88 ? 33.097 -7.111 -34.363 1.00 53.59 88 SER A CA 1
ATOM 705 C C . SER A 1 88 ? 33.313 -6.846 -35.860 1.00 53.59 88 SER A C 1
ATOM 707 O O . SER A 1 88 ? 33.942 -7.648 -36.547 1.00 53.59 88 SER A O 1
ATOM 709 N N . ASN A 1 89 ? 32.880 -5.682 -36.351 1.00 52.84 89 ASN A N 1
ATOM 710 C CA . ASN A 1 89 ? 33.098 -5.259 -37.735 1.00 52.84 89 ASN A CA 1
ATOM 711 C C . ASN A 1 89 ? 34.467 -4.591 -37.965 1.00 52.84 89 ASN A C 1
ATOM 713 O O . ASN A 1 89 ? 34.813 -4.302 -39.108 1.00 52.84 89 ASN A O 1
ATOM 717 N N . ASN A 1 90 ? 35.270 -4.390 -36.913 1.00 57.22 90 ASN A N 1
ATOM 718 C CA . ASN A 1 90 ? 36.597 -3.772 -37.001 1.00 57.22 90 ASN A CA 1
ATOM 719 C C . ASN A 1 90 ? 37.767 -4.772 -36.935 1.00 57.22 90 ASN A C 1
ATOM 721 O O . ASN A 1 90 ? 38.911 -4.373 -36.733 1.00 57.22 90 ASN A O 1
ATOM 725 N N . THR A 1 91 ? 37.521 -6.072 -37.145 1.00 60.34 91 THR A N 1
ATOM 726 C CA . THR A 1 91 ? 38.586 -7.099 -37.212 1.00 60.34 91 THR A CA 1
ATOM 727 C C . THR A 1 91 ? 38.912 -7.604 -38.623 1.00 60.34 91 THR A C 1
ATOM 729 O O . THR A 1 91 ? 39.562 -8.638 -38.763 1.00 60.34 91 THR A O 1
ATOM 732 N N . PHE A 1 92 ? 38.543 -6.877 -39.685 1.00 54.50 92 PHE A N 1
ATOM 733 C CA . PHE A 1 92 ? 38.947 -7.227 -41.054 1.00 54.50 92 PHE A CA 1
ATOM 734 C C . PHE A 1 92 ? 39.950 -6.226 -41.647 1.00 54.50 92 PHE A C 1
ATOM 736 O O . PHE A 1 92 ? 39.578 -5.322 -42.388 1.00 54.50 92 PHE A O 1
ATOM 743 N N . SER A 1 93 ? 41.239 -6.410 -41.334 1.00 44.00 93 SER A N 1
ATOM 744 C CA . SER A 1 93 ? 42.317 -6.295 -42.335 1.00 44.00 93 SER A CA 1
ATOM 745 C C . SER A 1 93 ? 43.665 -6.805 -41.792 1.00 44.00 93 SER A C 1
ATOM 747 O O . SER A 1 93 ? 44.350 -6.075 -41.080 1.00 44.00 93 SER A O 1
ATOM 749 N N . PRO A 1 94 ? 44.097 -8.036 -42.135 1.00 49.28 94 PRO A N 1
ATOM 750 C CA . PRO A 1 94 ? 45.459 -8.506 -41.893 1.00 49.28 94 PRO A CA 1
ATOM 751 C C . PRO A 1 94 ? 46.411 -8.317 -43.094 1.00 49.28 94 PRO A C 1
ATOM 753 O O . PRO A 1 94 ? 47.416 -9.016 -43.162 1.00 49.28 94 PRO A O 1
ATOM 756 N N . LEU A 1 95 ? 46.143 -7.424 -44.061 1.00 48.69 95 LEU A N 1
ATOM 757 C CA . LEU A 1 95 ? 46.946 -7.346 -45.298 1.00 48.69 95 LEU A CA 1
ATOM 758 C C . LEU A 1 95 ? 47.300 -5.915 -45.739 1.00 48.69 95 LEU A C 1
ATOM 760 O O . LEU A 1 95 ? 46.865 -5.455 -46.789 1.00 48.69 95 LEU A O 1
ATOM 764 N N . LEU A 1 96 ? 48.157 -5.235 -44.974 1.00 53.66 96 LEU A N 1
ATOM 765 C CA . LEU A 1 96 ? 48.988 -4.136 -45.493 1.00 53.66 96 LEU A CA 1
ATOM 766 C C . LEU A 1 96 ? 50.449 -4.306 -45.057 1.00 53.66 96 LEU A C 1
ATOM 768 O O . LEU A 1 96 ? 51.029 -3.459 -44.382 1.00 53.66 96 LEU A O 1
ATOM 772 N N . LEU A 1 97 ? 51.059 -5.419 -45.468 1.00 52.56 97 LEU A N 1
ATOM 773 C CA . LEU A 1 97 ? 52.510 -5.491 -45.611 1.00 52.56 97 LEU A CA 1
ATOM 774 C C . LEU A 1 97 ? 52.845 -6.327 -46.852 1.00 52.56 97 LEU A C 1
ATOM 776 O O . LEU A 1 97 ? 52.489 -7.503 -46.889 1.00 52.56 97 LEU A O 1
ATOM 780 N N . ARG A 1 98 ? 53.562 -5.700 -47.800 1.00 48.78 98 ARG A N 1
ATOM 781 C CA . ARG A 1 98 ? 53.906 -6.089 -49.193 1.00 48.78 98 ARG A CA 1
ATOM 782 C C . ARG A 1 98 ? 52.978 -5.448 -50.228 1.00 48.78 98 ARG A C 1
ATOM 784 O O . ARG A 1 98 ? 51.775 -5.626 -50.146 1.00 48.78 98 ARG A O 1
ATOM 791 N N . GLU A 1 99 ? 53.437 -4.680 -51.210 1.00 42.97 99 GLU A N 1
ATOM 792 C CA . GLU A 1 99 ? 54.767 -4.415 -51.781 1.00 42.97 99 GLU A CA 1
ATOM 793 C C . GLU A 1 99 ? 54.681 -3.083 -52.545 1.00 42.97 99 GLU A C 1
ATOM 795 O O . GLU A 1 99 ? 53.692 -2.871 -53.236 1.00 42.97 99 GLU A O 1
ATOM 800 N N . PHE A 1 100 ? 55.714 -2.239 -52.481 1.00 42.59 100 PHE A N 1
ATOM 801 C CA . PHE A 1 100 ? 56.161 -1.414 -53.610 1.00 42.59 100 PHE A CA 1
ATOM 802 C C . PHE A 1 100 ? 57.660 -1.130 -53.430 1.00 42.59 100 PHE A C 1
ATOM 804 O O . PHE A 1 100 ? 58.027 -0.369 -52.541 1.00 42.59 100 PHE A O 1
ATOM 811 N N . LEU A 1 101 ? 58.445 -1.814 -54.275 1.00 45.50 101 LEU A N 1
ATOM 812 C CA . LEU A 1 101 ? 59.805 -1.540 -54.778 1.00 45.50 101 LEU A CA 1
ATOM 813 C C . LEU A 1 101 ? 60.902 -1.131 -53.780 1.00 45.50 101 LEU A C 1
ATOM 815 O O . LEU A 1 101 ? 60.930 0.037 -53.340 1.00 45.50 101 LEU A O 1
#

pLDDT: mean 81.58, std 20.1, range [41.19, 98.5]

Mean predicted aligned error: 13.23 Å

Foldseek 3Di:
DDPPPPPDDDPPDPPQDWDQQCVVVVHTHGPVVCQVVPPCNPPDPPSVVVVVVVVVVVVVVVVVVVVVVVVVVVVVVVVVVVVVVVVVVPPPDPDDDDDDD

Organism: Hydatigena taeniaeformis (NCBI:txid6205)

InterPro domains:
  IPR001275 DM DNA-binding domain [PF00751] (15-61)
  IPR001275 DM DNA-binding domain [PS40000] (19-48)
  IPR001275 DM DNA-binding domain [PS50809] (19-66)
  IPR001275 DM DNA-binding domain [SM00301] (15-68)
  IPR026607 DMRT family [PTHR12322] (15-82)
  IPR036407 DM DNA-binding domain superfamily [G3DSA:4.10.1040.10] (12-61)
  IPR036407 DM DNA-binding domain superfamily [SSF82927] (15-61)

Solvent-accessible surface area (backbone atoms only — not comparable to full-atom values): 6567 Å² total; per-residue (Å²): 144,77,86,79,81,84,82,76,84,88,72,88,76,82,74,82,60,61,32,67,53,40,47,75,74,77,38,91,42,58,41,82,88,30,71,86,74,40,92,47,69,84,56,78,52,70,73,43,47,53,51,53,54,49,50,53,52,50,51,53,52,52,52,52,54,51,50,51,55,51,52,53,54,50,51,54,53,52,56,59,47,53,58,52,54,60,56,66,72,70,74,84,78,97,79,90,80,87,87,82,135

Secondary structure (DSSP, 8-state):
-------S------PPPBPHHHHHTT---BSTTTTTT-TTTT--SHHHHHHHHHHHHHHHHHHHHHHHHHHHHHHHHHHHHHHHHHHHTT-----------

Radius of gyration: 29.0 Å; Cα contacts (8 Å, |Δi|>4): 34; chains: 1; bounding box: 74×21×89 Å

Sequence (101 aa):
MTTDTNFYPDLVGVRKPKCARCRNHGIIAWIKGHKRFCAFRDCRCEQCLLVVERQRIMAAQVALKRRQAAEDLALHRLMAKSDVEQNSNNTFSPLLLREFL

=== Feature glossary ===
The record interleaves many kinds of information about one protein. Here is each kind framed as the question it answers.

Q: What known structures does this most resemble?
A: Structural nearest neighbors (via Foldseek easy-search vs the PDB). Reported per hit: target PDB id, E-value, and alignment TM-score. A TM-score above ~0.5 is the conventional threshold for 'same fold'.

Q: Where is each backbone atom in 3D?
A: The mmCIF table is the protein's shape written out atom by atom. For each backbone N, Cα, C, and carbonyl O, it records an (x, y, z) coordinate triple in Å plus the residue type, chain letter, and residue number.

Q: What are the backbone torsion angles?
A: The φ/ψ torsion pair specifies the backbone conformation at each residue. φ rotates about the N–Cα bond, ψ about the Cα–C bond. Steric clashes forbid most of the (φ, ψ) plane — the allowed regions (α-helix basin, β-sheet basin, left-handed helix) are the Ramachandran-allowed regions.

Q: Which residues are buried vs exposed?
A: Solvent-accessible surface area (SASA) is the area in Å² traced out by the centre of a 1.4 Å probe sphere (a water molecule) rolled over the protein's van der Waals surface (Shrake–Rupley / Lee–Richards construction). Buried residues have near-zero SASA; fully exposed residues can exceed 200 Å². The total SASA scales roughly with the number of surface residues.

Q: How confident is the AlphaFold model at each residue?
A: pLDDT is the predicted lDDT-Cα score: AlphaFold's confidence that the local environment of each residue (all inter-atomic distances within 15 Å) is correctly placed. It is a per-residue number between 0 and 100, with higher meaning more reliable.

Q: What does the local fold look like, residue by residue?
A: 3Di is Foldseek's structural alphabet. Each residue is assigned one of twenty discrete states based on how its Cα sits relative to its spatial (not sequential) neighbors. Aligning 3Di strings finds structural homologs roughly as well as full 3D superposition, but orders of magnitude faster.

Q: How big and how compact is the whole molecule?
A: Radius of gyration (Rg) is the root-mean-square distance of Cα atoms from their centroid — a single number for overall size and compactness. A globular domain of N residues has Rg ≈ 2.2·N^0.38 Å; an extended or disordered chain has a much larger Rg. The Cα contact count is the number of residue pairs whose Cα atoms are within 8 Å and are more than four positions apart in sequence — a standard proxy for tertiary packing density. The bounding box is the smallest axis-aligned box enclosing all Cα atoms.

Q: Which residues are in helices, strands, or loops?
A: DSSP 8-state secondary structure assigns each residue one of H (α-helix), G (3₁₀-helix), I (π-helix), E (extended β-strand), B (isolated β-bridge), T (hydrogen-bonded turn), S (bend), or '-' (coil). The assignment is computed from backbone hydrogen-bond geometry via the Kabsch–Sander algorithm.

Q: How mobile is each atom in the crystal?
A: Crystallographic B-factors measure how much each atom's electron density is smeared out, in Å². They rise in mobile loops and surface residues and fall in the buried interior. In AlphaFold models this column is repurposed to hold pLDDT instead.

Q: What if only a Cα trace is available?
A: P-SEA three-state annotation labels each residue as helix, strand, or coil based purely on the geometry of the Cα trace. It serves as a fallback when the full backbone (and thus DSSP) is unavailable.

Q: What family and function is it annotated with?
A: Database cross-references. InterPro integrates a dozen domain/family signature databases into unified entries with residue-range hits. GO terms attach function/process/location l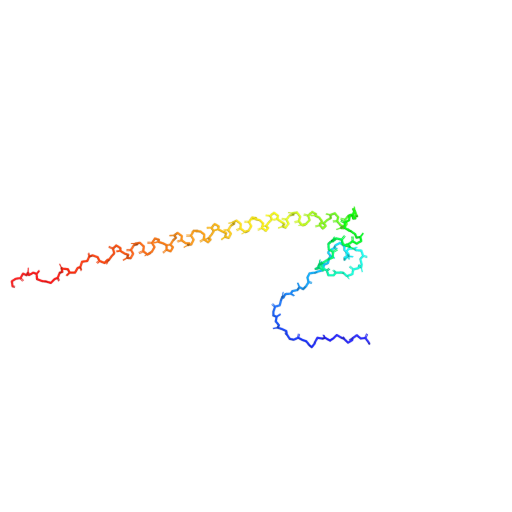abels with evidence codes. CATH codes position the fold in a four-level structural taxonomy. Organism is the NCBI-taxonomy species name.

Q: Are the domains correctly placed relative to each other?
A: Predicted Aligned Error (PAE) is an AlphaFold confidence matrix: entry (i, j) is the expected error in the position of residue j, in ångströms, when the prediction is superimposed on the true structure at residue i. Low PAE within a block of residues means that block is internally rigid and well-predicted; high PAE between two blocks means their relative placement is uncertain even if each block individually is confident.

Q: What do the diagnostic plots show?
A: Three diagnostic plots accompany the record. The Cα contact map visualizes the tertiary structure as a 2D adjacency matrix (8 Å cutoff, sequence-local contacts suppressed). The Ramachandran plot shows the distribution of backbone (φ, ψ) torsions, with points in the α and β basins reflecting secondary structure content. The PAE plot shows AlphaFold's inter-residue confidence as a color matrix.

Q: What is the amino-acid chain?
A: Primary structure: the covalent order of the twenty standard amino acids along the backbone. Two proteins with the same sequence will (almost always) fold to the same structure; two with 30% identity often share a fold but not the details.

Q: What do the rendered images show?
A: The six renders are orthographic views along the three Cartesian axes in both directions. Representation (cartoon, sticks, or surface) and color scheme (sequence-rainbow or by-chain) vary across proteins so the training set covers all the common visualization conventions.